Protein AF-A0A383BL34-F1 (afdb_monomer_lite)

Organism: NCBI:txid408172

pLDDT: mean 74.89, std 17.88, range [41.44, 96.88]

Foldseek 3Di:
DDDDDPDDDPPPVVVVVVVVPPPPPPPDFDADPVGHTDPDDDDDDPDLDDPDDDPVCPPPPDDDPVRVVVSVVVVVVVVVVVVPDDDDDDDPDDDPD

Structure (mmCIF, N/CA/C/O backbone):
data_AF-A0A383BL34-F1
#
_entry.id   AF-A0A383BL34-F1
#
loop_
_atom_site.group_PDB
_atom_site.id
_atom_site.type_symbol
_atom_site.label_atom_id
_atom_site.label_alt_id
_atom_site.label_comp_id
_atom_site.label_asym_id
_atom_site.label_entity_id
_atom_site.label_seq_id
_atom_site.pdbx_PDB_ins_code
_atom_site.Cartn_x
_atom_site.Cartn_y
_atom_site.Cartn_z
_atom_site.occupancy
_atom_site.B_iso_or_equiv
_atom_site.auth_seq_id
_atom_site.auth_comp_id
_atom_site.auth_asym_id
_atom_site.auth_atom_id
_atom_site.pdbx_PDB_model_num
ATOM 1 N N . MET A 1 1 ? 72.184 -11.467 -12.381 1.00 41.44 1 MET A N 1
ATOM 2 C CA . MET A 1 1 ? 71.615 -11.315 -13.735 1.00 41.44 1 MET A CA 1
ATOM 3 C C . MET A 1 1 ? 70.100 -11.293 -13.609 1.00 41.44 1 MET A C 1
ATOM 5 O O . MET A 1 1 ? 69.546 -12.213 -13.032 1.00 41.44 1 MET A O 1
ATOM 9 N N . SER A 1 2 ? 69.508 -10.198 -14.086 1.00 49.47 2 SER A N 1
ATOM 10 C CA . SER A 1 2 ? 68.111 -9.980 -14.494 1.00 49.47 2 SER A CA 1
ATOM 11 C C . SER A 1 2 ? 66.937 -10.300 -13.557 1.00 49.47 2 SER A C 1
ATOM 13 O O . SER A 1 2 ? 66.519 -11.434 -13.368 1.00 49.47 2 SER A O 1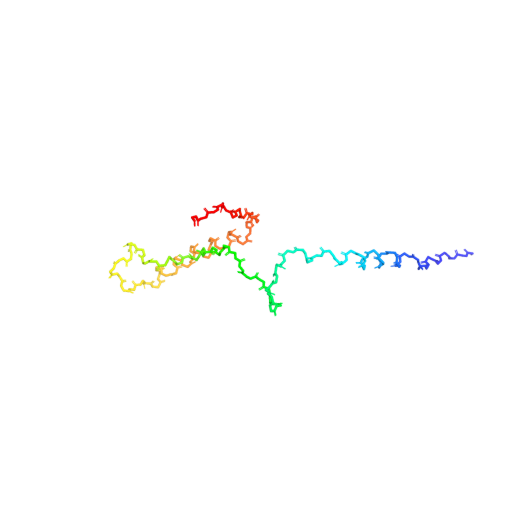
ATOM 15 N N . CYS A 1 3 ? 66.315 -9.205 -13.121 1.00 47.94 3 CYS A N 1
ATOM 16 C CA . CYS A 1 3 ? 64.902 -9.058 -12.781 1.00 47.94 3 CYS A CA 1
ATOM 17 C C . CYS A 1 3 ? 64.029 -9.136 -14.059 1.00 47.94 3 CYS A C 1
ATOM 19 O O . CYS A 1 3 ? 64.399 -8.489 -15.042 1.00 47.94 3 CYS A O 1
ATOM 21 N N . PRO A 1 4 ? 62.867 -9.822 -14.083 1.00 55.44 4 PRO A N 1
ATOM 22 C CA . PRO A 1 4 ? 61.869 -9.597 -15.121 1.00 55.44 4 PRO A CA 1
ATOM 23 C C . PRO A 1 4 ? 60.769 -8.646 -14.627 1.00 55.44 4 PRO A C 1
ATOM 25 O O . PRO A 1 4 ? 59.868 -8.983 -13.862 1.00 55.44 4 PRO A O 1
ATOM 28 N N . ARG A 1 5 ? 60.876 -7.419 -15.130 1.00 60.44 5 ARG A N 1
ATOM 29 C CA . ARG A 1 5 ? 59.893 -6.337 -15.124 1.00 60.44 5 ARG A CA 1
ATOM 30 C C . ARG A 1 5 ? 58.681 -6.734 -15.984 1.00 60.44 5 ARG A C 1
ATOM 32 O O . ARG A 1 5 ? 58.692 -6.505 -17.189 1.00 60.44 5 ARG A O 1
ATOM 39 N N . PHE A 1 6 ? 57.619 -7.276 -15.386 1.00 49.44 6 PHE A N 1
ATOM 40 C CA . PHE A 1 6 ? 56.311 -7.389 -16.050 1.00 49.44 6 PHE A CA 1
ATOM 41 C C . PHE A 1 6 ? 55.586 -6.040 -15.978 1.00 49.44 6 PHE A C 1
ATOM 43 O O . PHE A 1 6 ? 54.711 -5.809 -15.148 1.00 49.44 6 PHE A O 1
ATOM 50 N N . HIS A 1 7 ? 56.008 -5.104 -16.827 1.00 54.41 7 HIS A N 1
ATOM 51 C CA . HIS A 1 7 ? 55.221 -3.913 -17.115 1.00 54.41 7 HIS A CA 1
ATOM 52 C C . HIS A 1 7 ? 54.161 -4.254 -18.175 1.00 54.41 7 HIS A C 1
ATOM 54 O O . HIS A 1 7 ? 54.484 -4.552 -19.318 1.00 54.41 7 HIS A O 1
ATOM 60 N N . LEU A 1 8 ? 52.899 -4.094 -17.774 1.00 53.38 8 LEU A N 1
ATOM 61 C CA . LEU A 1 8 ? 52.062 -3.058 -18.383 1.00 53.38 8 LEU A CA 1
ATOM 62 C C . LEU A 1 8 ? 51.594 -3.318 -19.829 1.00 53.38 8 LEU A C 1
ATOM 64 O O . LEU A 1 8 ? 51.865 -2.512 -20.704 1.00 53.38 8 LEU A O 1
ATOM 68 N N . LEU A 1 9 ? 50.834 -4.392 -20.080 1.00 48.06 9 LEU A N 1
ATOM 69 C CA . LEU A 1 9 ? 50.030 -4.523 -21.317 1.00 48.06 9 LEU A CA 1
ATOM 70 C C . LEU A 1 9 ? 48.649 -5.194 -21.133 1.00 48.06 9 LEU A C 1
ATOM 72 O O . LEU A 1 9 ? 47.984 -5.492 -22.117 1.00 48.06 9 LEU A O 1
ATOM 76 N N . ALA A 1 10 ? 48.164 -5.409 -19.904 1.00 47.84 10 ALA A N 1
ATOM 77 C CA . ALA A 1 10 ? 46.862 -6.064 -19.678 1.00 47.84 10 ALA A CA 1
ATOM 78 C C . ALA A 1 10 ? 45.67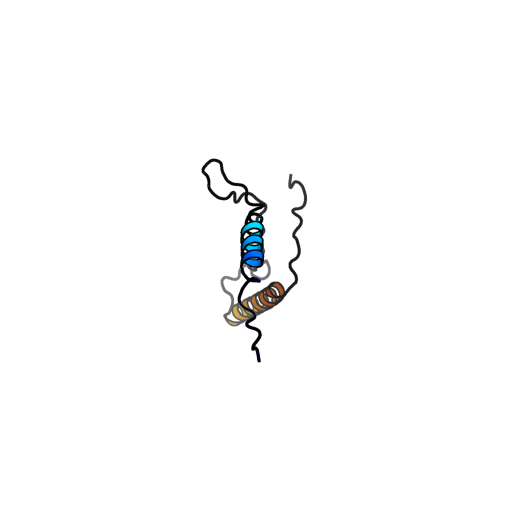7 -5.094 -19.470 1.00 47.84 10 ALA A C 1
ATOM 80 O O . ALA A 1 10 ? 44.531 -5.525 -19.400 1.00 47.84 10 ALA A O 1
ATOM 81 N N . VAL A 1 11 ? 45.932 -3.784 -19.375 1.00 52.97 11 VAL A N 1
ATOM 82 C CA . VAL A 1 11 ? 44.906 -2.779 -19.041 1.00 52.97 11 VAL A CA 1
ATOM 83 C C . VAL A 1 11 ? 44.072 -2.270 -20.239 1.00 52.97 11 VAL A C 1
ATOM 85 O O . VAL A 1 11 ? 42.890 -1.999 -20.027 1.00 52.97 11 VAL A O 1
ATOM 88 N N . PRO A 1 12 ? 44.557 -2.163 -21.499 1.00 47.72 12 PRO A N 1
ATOM 89 C CA . PRO A 1 12 ? 43.758 -1.481 -22.523 1.00 47.72 12 PRO A CA 1
ATOM 90 C C . PRO A 1 12 ? 42.625 -2.350 -23.095 1.00 47.72 12 PRO A C 1
ATOM 92 O O . PRO A 1 12 ? 41.604 -1.813 -23.517 1.00 47.72 12 PRO A O 1
ATOM 95 N N . VAL A 1 13 ? 42.754 -3.684 -23.077 1.00 55.31 13 VAL A N 1
ATOM 96 C CA . VAL A 1 13 ? 41.737 -4.589 -23.650 1.00 55.31 13 VAL A CA 1
ATOM 97 C C . VAL A 1 13 ? 40.495 -4.675 -22.759 1.00 55.31 13 VAL A C 1
ATOM 99 O O . VAL A 1 13 ? 39.377 -4.650 -23.265 1.00 55.31 13 VAL A O 1
ATOM 102 N N . PHE A 1 14 ? 40.664 -4.680 -21.433 1.00 54.06 14 PHE A N 1
ATOM 103 C CA . PHE A 1 14 ? 39.532 -4.655 -20.498 1.00 54.06 14 PHE A CA 1
ATOM 104 C C . PHE A 1 14 ? 38.771 -3.318 -20.550 1.00 54.06 14 PHE A C 1
ATOM 106 O O . PHE A 1 14 ? 37.544 -3.306 -20.476 1.00 54.06 14 PHE A O 1
ATOM 113 N N . GLY A 1 15 ? 39.482 -2.201 -20.754 1.00 54.06 15 GLY A N 1
ATOM 114 C CA . GLY A 1 15 ? 38.872 -0.878 -20.924 1.00 54.06 15 GLY A CA 1
ATOM 115 C C . GLY A 1 15 ? 38.056 -0.746 -22.215 1.00 54.06 15 GLY A C 1
ATOM 116 O O . GLY A 1 15 ? 36.945 -0.222 -22.186 1.00 54.06 15 GLY A O 1
ATOM 117 N N . ALA A 1 16 ? 38.560 -1.275 -23.335 1.00 55.03 16 ALA A N 1
ATOM 118 C CA . ALA A 1 16 ? 37.853 -1.234 -24.619 1.00 55.03 16 ALA A CA 1
ATOM 119 C C . ALA A 1 16 ? 36.597 -2.124 -24.638 1.00 55.03 16 ALA A C 1
ATOM 121 O O . ALA A 1 16 ? 35.574 -1.734 -25.201 1.00 55.03 16 ALA A O 1
ATOM 122 N N . VAL A 1 17 ? 36.641 -3.287 -23.976 1.00 56.50 17 VAL A N 1
ATOM 123 C CA . VAL A 1 17 ? 35.462 -4.152 -23.814 1.00 56.50 17 VAL A CA 1
ATOM 124 C C . VAL A 1 17 ? 34.429 -3.488 -22.894 1.00 56.50 17 VAL A C 1
ATOM 126 O O . VAL A 1 17 ? 33.254 -3.465 -23.236 1.00 56.50 17 VAL A O 1
ATOM 129 N N . PHE A 1 18 ? 34.831 -2.848 -21.791 1.00 56.53 18 PHE A N 1
ATOM 130 C CA . PHE A 1 18 ? 33.879 -2.158 -20.907 1.00 56.53 18 PHE A CA 1
ATOM 131 C C . PHE A 1 18 ? 33.141 -0.995 -21.599 1.00 56.53 18 PHE A C 1
ATOM 133 O O . PHE A 1 18 ? 31.930 -0.849 -21.435 1.00 56.53 18 PHE A O 1
ATOM 140 N N . VAL A 1 19 ? 33.836 -0.209 -22.434 1.00 55.31 19 VAL A N 1
ATOM 141 C CA . VAL A 1 19 ? 33.214 0.884 -23.207 1.00 55.31 19 VAL A CA 1
ATOM 142 C C . VAL A 1 19 ? 32.179 0.346 -24.204 1.00 55.31 19 VAL A C 1
ATOM 144 O O . VAL A 1 19 ? 31.077 0.889 -24.280 1.00 55.31 19 VAL A O 1
ATOM 147 N N . ALA A 1 20 ? 32.472 -0.756 -24.902 1.00 54.44 20 ALA A N 1
ATOM 148 C CA . ALA A 1 20 ? 31.563 -1.342 -25.891 1.00 54.44 20 ALA A CA 1
ATOM 149 C C . ALA A 1 20 ? 30.309 -2.016 -25.287 1.00 54.44 20 ALA A C 1
ATOM 151 O O . ALA A 1 20 ? 29.282 -2.092 -25.958 1.00 54.44 20 ALA A O 1
ATOM 152 N N . TYR A 1 21 ? 30.352 -2.476 -24.030 1.00 53.81 21 TYR A N 1
ATOM 153 C CA . TYR A 1 21 ? 29.203 -3.124 -23.367 1.00 53.81 21 TYR A CA 1
ATOM 154 C C . TYR A 1 21 ? 28.199 -2.142 -22.737 1.00 53.81 21 TYR A C 1
ATOM 156 O O . TYR A 1 21 ? 27.115 -2.551 -22.324 1.00 53.81 21 TYR A O 1
ATOM 164 N N . SER A 1 22 ? 28.523 -0.849 -22.657 1.00 51.88 22 SER A N 1
ATOM 165 C CA . SER A 1 22 ? 27.680 0.131 -21.954 1.00 51.88 22 SER A CA 1
ATOM 166 C C . SER A 1 22 ? 26.454 0.612 -22.745 1.00 51.88 22 SER A C 1
ATOM 168 O O . SER A 1 22 ? 25.534 1.181 -22.162 1.00 51.88 22 SER A O 1
ATOM 170 N N . SER A 1 23 ? 26.388 0.361 -24.057 1.00 50.62 23 SER A N 1
ATOM 171 C CA . SER A 1 23 ? 25.354 0.940 -24.935 1.00 50.62 23 SER A CA 1
ATOM 172 C C . SER A 1 23 ? 24.040 0.143 -25.023 1.00 50.62 23 SER A C 1
ATOM 174 O O . SER A 1 23 ? 23.198 0.466 -25.854 1.00 50.62 23 SER A O 1
ATOM 176 N N . GLY A 1 24 ? 23.842 -0.893 -24.200 1.00 52.44 24 GLY A N 1
ATOM 177 C CA . GLY A 1 24 ? 22.717 -1.832 -24.347 1.00 52.44 24 GLY A CA 1
ATOM 178 C C . GLY A 1 24 ? 21.571 -1.743 -23.330 1.00 52.44 24 GLY A C 1
ATOM 179 O O . GLY A 1 24 ? 20.641 -2.534 -23.437 1.00 52.44 24 GLY A O 1
ATOM 180 N N . LEU A 1 25 ? 21.611 -0.856 -22.327 1.00 54.94 25 LEU A N 1
ATOM 181 C CA . LEU A 1 25 ? 20.749 -1.007 -21.136 1.00 54.94 25 LEU A CA 1
ATOM 182 C C . LEU A 1 25 ? 19.483 -0.136 -21.073 1.00 54.94 25 LEU A C 1
ATOM 184 O O . LEU A 1 25 ? 18.761 -0.223 -20.085 1.00 54.94 25 LEU A O 1
ATOM 188 N N . VAL A 1 26 ? 19.153 0.649 -22.102 1.00 53.94 26 VAL A N 1
ATOM 189 C CA . VAL A 1 26 ? 17.863 1.372 -22.150 1.00 53.94 26 VAL A CA 1
ATOM 190 C C . VAL A 1 26 ? 17.001 0.810 -23.275 1.00 53.94 26 VAL A C 1
ATOM 192 O O . VAL A 1 26 ? 16.675 1.480 -24.248 1.00 53.94 26 VAL A O 1
ATOM 195 N N . ALA A 1 27 ? 16.651 -0.468 -23.160 1.00 56.00 27 ALA A N 1
ATOM 196 C CA . ALA A 1 27 ? 15.539 -1.035 -23.908 1.00 56.00 27 ALA A CA 1
ATOM 197 C C . ALA A 1 27 ? 14.317 -1.064 -22.980 1.00 56.00 27 ALA A C 1
ATOM 199 O O . ALA A 1 27 ? 14.302 -1.846 -22.032 1.00 56.00 27 ALA A O 1
ATOM 200 N N . GLY A 1 28 ? 13.304 -0.227 -23.245 1.00 60.53 28 GLY A N 1
ATOM 201 C CA . GLY A 1 28 ? 11.961 -0.471 -22.698 1.00 60.53 28 GLY A CA 1
ATOM 202 C C . GLY A 1 28 ? 11.098 0.711 -22.253 1.00 60.53 28 GLY A C 1
ATOM 203 O O . GLY A 1 28 ? 9.977 0.449 -21.836 1.00 60.53 28 GLY A O 1
ATOM 204 N N . GLN A 1 29 ? 11.538 1.970 -22.331 1.00 64.81 29 GLN A N 1
ATOM 205 C CA . GLN A 1 29 ? 10.678 3.104 -21.959 1.00 64.81 29 GLN A CA 1
ATOM 206 C C . GLN A 1 29 ? 10.181 3.818 -23.218 1.00 64.81 29 GLN A C 1
ATOM 208 O O . GLN A 1 29 ? 10.974 4.448 -23.919 1.00 64.81 29 GLN A O 1
ATOM 213 N N . SER A 1 30 ? 8.887 3.693 -23.537 1.00 80.00 30 SER A N 1
ATOM 214 C CA . SER A 1 30 ? 8.271 4.533 -24.568 1.00 80.00 30 SER A CA 1
ATOM 215 C C . SER A 1 30 ? 8.325 6.000 -24.131 1.00 80.00 30 SER A C 1
ATOM 217 O O . SER A 1 30 ? 8.389 6.313 -22.940 1.00 80.00 30 SER A O 1
ATOM 219 N N . THR A 1 31 ? 8.355 6.915 -25.098 1.00 90.25 31 THR A N 1
ATOM 220 C CA . THR A 1 31 ? 8.311 8.359 -24.848 1.00 90.25 31 THR A CA 1
ATOM 221 C C . THR A 1 31 ? 7.073 8.953 -25.495 1.00 90.25 31 THR A C 1
ATOM 223 O O . THR A 1 31 ? 6.652 8.539 -26.576 1.00 90.25 31 THR A O 1
ATOM 226 N N . THR A 1 32 ? 6.513 9.964 -24.850 1.00 88.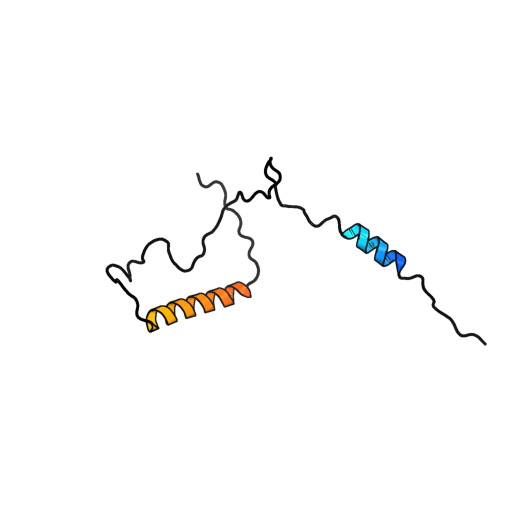62 32 THR A N 1
ATOM 227 C CA . THR A 1 32 ? 5.444 10.789 -25.409 1.00 88.62 32 THR A CA 1
ATOM 228 C C . THR A 1 32 ? 5.963 11.638 -26.585 1.00 88.62 32 THR A C 1
ATOM 230 O O . THR A 1 32 ? 7.170 11.883 -26.685 1.00 88.62 32 THR A O 1
ATOM 233 N N . PRO A 1 33 ? 5.089 12.148 -27.476 1.00 92.19 33 PRO A N 1
ATOM 234 C CA . PRO A 1 33 ? 5.505 13.008 -28.593 1.00 92.19 33 PRO A CA 1
ATOM 235 C C . PRO A 1 33 ? 6.215 14.308 -28.181 1.00 92.19 33 PRO A C 1
ATOM 237 O O . PRO A 1 33 ? 6.924 14.901 -28.989 1.00 92.19 33 PRO A O 1
ATOM 240 N N . TRP A 1 34 ? 6.023 14.757 -26.940 1.00 92.50 34 TRP A N 1
ATOM 241 C CA . TRP A 1 34 ? 6.680 15.929 -26.349 1.00 92.50 34 TRP A CA 1
ATOM 242 C C . TRP A 1 34 ? 7.959 15.584 -25.565 1.00 92.50 34 TRP A C 1
ATOM 244 O O . TRP A 1 34 ? 8.571 16.477 -24.989 1.00 92.50 34 TRP A O 1
ATOM 254 N N . GLY A 1 35 ? 8.411 14.325 -25.603 1.00 90.50 35 GLY A N 1
ATOM 255 C CA . GLY A 1 35 ? 9.732 13.901 -25.125 1.00 90.50 35 GLY A CA 1
ATOM 256 C C . GLY 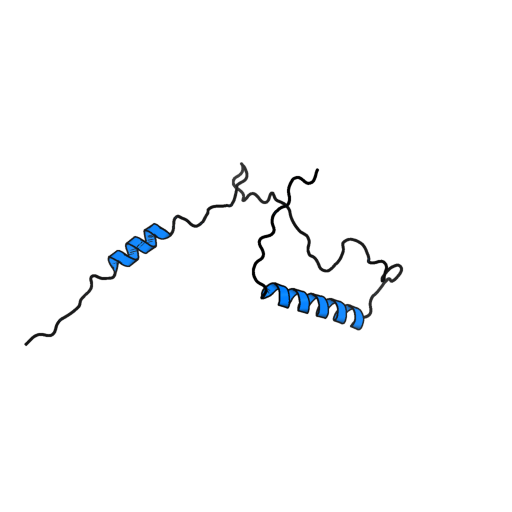A 1 35 ? 9.784 13.355 -23.696 1.00 90.50 35 GLY A C 1
ATOM 257 O O . GLY A 1 35 ? 10.838 12.876 -23.282 1.00 90.50 35 GLY A O 1
ATOM 258 N N . ASP A 1 36 ? 8.672 13.365 -22.962 1.00 92.56 36 ASP A N 1
ATOM 259 C CA . ASP A 1 36 ? 8.612 12.819 -21.601 1.00 92.56 36 ASP A CA 1
ATOM 260 C C . ASP A 1 36 ? 8.476 11.289 -21.604 1.00 92.56 36 ASP A C 1
ATOM 262 O O . ASP A 1 36 ? 7.902 10.737 -22.552 1.00 92.56 36 ASP A O 1
ATOM 266 N N . PRO A 1 37 ? 8.928 10.588 -20.546 1.00 88.56 37 PRO A N 1
ATOM 267 C CA . PRO A 1 37 ? 8.662 9.166 -20.374 1.00 88.56 37 PRO A CA 1
ATOM 268 C C . PRO A 1 37 ? 7.163 8.866 -20.419 1.00 88.56 37 PRO A C 1
ATOM 270 O O . PRO A 1 37 ? 6.357 9.518 -19.756 1.00 88.56 37 PRO A O 1
ATOM 273 N N . ASP A 1 38 ? 6.794 7.857 -21.193 1.00 85.94 38 ASP A N 1
ATOM 274 C CA . ASP A 1 38 ? 5.422 7.397 -21.293 1.00 85.94 38 ASP A CA 1
ATOM 275 C C . ASP A 1 38 ? 5.064 6.551 -20.063 1.00 85.94 38 ASP A C 1
ATOM 277 O O . ASP A 1 38 ? 5.643 5.494 -19.811 1.00 85.94 38 ASP A O 1
ATOM 281 N N . LEU A 1 39 ? 4.124 7.065 -19.271 1.00 87.31 39 LEU A N 1
ATOM 282 C CA . LEU A 1 39 ? 3.614 6.443 -18.050 1.00 87.31 39 LEU A CA 1
ATOM 283 C C . LEU A 1 39 ? 2.266 5.732 -18.282 1.00 87.31 39 LEU A C 1
ATOM 285 O O . LEU A 1 39 ? 1.548 5.434 -17.325 1.00 87.31 39 LEU A O 1
ATOM 289 N N . GLN A 1 40 ? 1.872 5.488 -19.537 1.00 84.25 40 GLN A N 1
ATOM 290 C CA . GLN A 1 40 ? 0.696 4.668 -19.826 1.00 84.25 40 GLN A CA 1
ATOM 291 C C . GLN A 1 40 ? 0.939 3.203 -19.412 1.00 84.25 40 GLN A C 1
ATOM 293 O O . GLN A 1 40 ? 2.028 2.655 -19.572 1.00 84.25 40 GLN A O 1
ATOM 298 N N . GLY A 1 41 ? -0.091 2.551 -18.872 1.00 77.81 41 GLY A N 1
ATOM 299 C CA . GLY A 1 41 ? -0.011 1.168 -18.404 1.00 77.81 41 GLY A CA 1
ATOM 300 C C . GLY A 1 41 ? -1.114 0.823 -17.408 1.00 77.81 41 GLY A C 1
ATOM 301 O O . GLY A 1 41 ? -1.920 1.672 -17.028 1.00 77.81 41 GLY A O 1
ATOM 302 N N . ILE A 1 42 ? -1.152 -0.440 -16.979 1.00 77.50 42 ILE A N 1
ATOM 303 C CA . ILE A 1 42 ? -2.057 -0.882 -15.914 1.00 77.50 42 ILE A CA 1
ATOM 304 C C . ILE A 1 42 ? -1.389 -0.598 -14.571 1.00 77.50 42 ILE A C 1
ATOM 306 O O . ILE A 1 42 ? -0.386 -1.219 -14.219 1.00 77.50 42 ILE A O 1
ATOM 310 N N . TRP A 1 43 ? -1.971 0.325 -13.812 1.00 77.50 43 TRP A N 1
ATOM 311 C CA . TRP A 1 43 ? -1.539 0.650 -12.458 1.00 77.50 43 TRP A CA 1
ATOM 312 C C . TRP A 1 43 ? -2.306 -0.210 -11.451 1.00 77.50 43 TRP A C 1
ATOM 314 O O . TRP A 1 43 ? -3.535 -0.221 -11.447 1.00 77.50 43 TRP A O 1
ATOM 324 N N . HIS A 1 44 ? -1.592 -0.936 -10.589 1.00 72.06 44 HIS A N 1
ATOM 325 C CA . HIS A 1 44 ? -2.198 -1.709 -9.504 1.00 72.06 44 HIS A CA 1
ATOM 326 C C . HIS A 1 44 ? -2.097 -0.943 -8.179 1.00 72.06 44 HIS A C 1
ATOM 328 O O . HIS A 1 44 ? -1.010 -0.521 -7.790 1.00 72.06 44 HIS A O 1
ATOM 334 N N . SER A 1 45 ? -3.213 -0.792 -7.462 1.00 67.19 45 SER A N 1
ATOM 335 C CA . SER A 1 45 ? -3.248 -0.200 -6.121 1.00 67.19 45 SER A CA 1
ATOM 336 C C . SER A 1 45 ? -3.325 -1.296 -5.046 1.00 67.19 45 SER A C 1
ATOM 338 O O . SER A 1 45 ? -4.413 -1.663 -4.610 1.00 67.19 45 SER A O 1
ATOM 340 N N . SER A 1 46 ? -2.181 -1.814 -4.589 1.00 67.19 46 SER A N 1
ATOM 341 C CA . SER A 1 46 ? -2.088 -2.803 -3.490 1.00 67.19 46 SER A CA 1
ATOM 342 C C . SER A 1 46 ? -2.045 -2.167 -2.089 1.00 67.19 46 SER A C 1
ATOM 344 O O . SER A 1 46 ? -1.512 -2.746 -1.134 1.00 67.19 46 SER A O 1
ATOM 346 N N . GLY A 1 47 ? -2.583 -0.950 -1.952 1.00 69.12 47 GLY A N 1
ATOM 347 C CA . GLY A 1 47 ? -2.644 -0.241 -0.675 1.00 69.12 47 GLY A CA 1
ATOM 348 C C . GLY A 1 47 ? -3.378 -1.067 0.384 1.00 69.12 47 GLY A C 1
ATOM 349 O O . GLY A 1 47 ? -4.380 -1.711 0.091 1.00 69.12 47 GLY A O 1
ATOM 350 N N . ALA A 1 48 ? -2.870 -1.068 1.620 1.00 69.56 48 ALA A N 1
ATOM 351 C CA . ALA A 1 48 ? -3.502 -1.794 2.727 1.00 69.56 48 ALA A CA 1
ATOM 352 C C . ALA A 1 48 ? -4.879 -1.223 3.102 1.00 69.56 48 ALA A C 1
ATOM 354 O O . ALA A 1 48 ? -5.712 -1.945 3.639 1.00 69.56 48 ALA A O 1
ATOM 355 N N . THR A 1 49 ? -5.113 0.056 2.804 1.00 80.50 49 THR A N 1
ATOM 356 C CA . THR A 1 49 ? -6.375 0.748 3.060 1.00 80.50 49 THR A CA 1
ATOM 357 C C . THR A 1 49 ? -7.313 0.564 1.868 1.00 80.50 49 THR A C 1
ATOM 359 O O . THR A 1 49 ? -7.011 1.087 0.790 1.00 80.50 49 THR A O 1
ATOM 362 N N . PRO A 1 50 ? -8.441 -0.150 2.027 1.00 81.06 50 PRO A N 1
ATOM 363 C CA . PRO A 1 50 ? -9.429 -0.278 0.964 1.00 81.06 50 PRO A CA 1
ATOM 364 C C . PRO A 1 50 ? -10.032 1.089 0.613 1.00 81.06 50 PRO A C 1
ATOM 366 O O . PRO A 1 50 ? -10.080 1.989 1.453 1.00 81.06 50 PRO A O 1
ATOM 369 N N . MET A 1 51 ? -10.496 1.250 -0.630 1.00 86.06 51 MET A N 1
ATOM 370 C CA . MET A 1 51 ? -11.135 2.502 -1.066 1.00 86.06 51 MET A CA 1
ATOM 371 C C . MET A 1 51 ? -12.461 2.757 -0.345 1.00 86.06 51 MET A C 1
ATOM 373 O O . MET A 1 51 ? -12.823 3.903 -0.089 1.00 86.06 51 MET A O 1
ATOM 377 N N . GLU A 1 52 ? -13.169 1.685 -0.004 1.00 88.38 52 GLU A N 1
ATOM 378 C CA . GLU A 1 52 ? -14.415 1.726 0.749 1.00 88.38 52 GLU A CA 1
ATOM 379 C C . GLU A 1 52 ? -14.172 1.318 2.199 1.00 88.38 52 GLU A C 1
ATOM 381 O O . GLU A 1 52 ? -13.281 0.527 2.513 1.00 88.38 52 GLU A O 1
ATOM 386 N N . ARG A 1 53 ? -14.980 1.857 3.111 1.00 89.44 53 ARG A N 1
ATOM 387 C CA . ARG A 1 53 ? -14.905 1.487 4.522 1.00 89.44 53 ARG A CA 1
ATOM 388 C C . ARG A 1 53 ? -15.326 0.019 4.688 1.00 89.44 53 ARG A C 1
ATOM 390 O O . ARG A 1 53 ? -16.443 -0.306 4.299 1.00 89.44 53 ARG A O 1
ATOM 397 N N . PRO A 1 54 ? -14.505 -0.837 5.323 1.00 90.06 54 PRO A N 1
ATOM 398 C CA . PRO A 1 54 ? -14.898 -2.212 5.617 1.00 90.06 54 PRO A CA 1
ATOM 399 C C . PRO A 1 54 ? -16.164 -2.286 6.477 1.00 90.06 54 PRO A C 1
ATOM 401 O O . PRO A 1 54 ? -16.301 -1.523 7.437 1.00 90.06 54 PRO A O 1
ATOM 404 N N . ASP A 1 55 ? -17.028 -3.266 6.205 1.00 93.12 55 ASP A N 1
ATOM 405 C CA . ASP A 1 55 ? -18.284 -3.485 6.941 1.00 93.12 55 ASP A CA 1
ATOM 406 C C . ASP A 1 55 ? -18.069 -3.672 8.448 1.00 93.12 55 ASP A C 1
ATOM 408 O O . ASP A 1 55 ? -18.854 -3.190 9.263 1.00 93.12 55 ASP A O 1
ATOM 412 N N . ALA A 1 56 ? -16.953 -4.299 8.838 1.00 90.81 56 ALA A N 1
ATOM 413 C CA . ALA A 1 56 ? -16.560 -4.465 10.240 1.00 90.81 56 ALA A CA 1
ATOM 414 C C . ALA A 1 56 ? -16.374 -3.126 10.987 1.00 90.81 56 ALA A C 1
ATOM 416 O O . ALA A 1 56 ? -16.412 -3.086 12.218 1.00 90.81 56 ALA A O 1
ATOM 417 N N . PHE A 1 57 ? -16.183 -2.027 10.252 1.00 92.25 57 PHE A N 1
ATOM 418 C CA . PHE A 1 57 ? -16.032 -0.673 10.781 1.00 92.25 57 PHE A CA 1
ATOM 419 C C . PHE A 1 57 ? -17.220 0.242 10.446 1.00 92.25 57 PHE A C 1
ATOM 421 O O . PHE A 1 57 ? -17.124 1.462 10.625 1.00 92.25 57 PHE A O 1
ATOM 428 N N . ALA A 1 58 ? -18.337 -0.308 9.957 1.00 93.38 58 ALA A N 1
ATOM 429 C CA . ALA A 1 58 ? -19.538 0.458 9.644 1.00 93.38 58 ALA A CA 1
ATOM 430 C C . ALA A 1 58 ? -20.081 1.180 10.890 1.00 93.38 58 ALA A C 1
ATOM 432 O O . ALA A 1 58 ? -20.138 0.621 11.983 1.00 93.38 58 ALA A O 1
ATOM 433 N N . GLY A 1 59 ? -20.449 2.455 10.734 1.00 93.25 59 GLY A N 1
ATOM 434 C CA . GLY A 1 59 ? -20.980 3.286 11.823 1.00 93.25 59 GLY A CA 1
ATOM 435 C C . GLY A 1 59 ? -19.978 3.659 12.925 1.00 93.25 59 GLY A C 1
ATOM 436 O O . GLY A 1 59 ? -20.337 4.406 13.830 1.00 93.25 59 GLY A O 1
ATOM 437 N N . ARG A 1 60 ? -18.727 3.185 12.861 1.00 92.75 60 ARG A N 1
ATOM 438 C CA . ARG A 1 60 ? -17.669 3.557 13.808 1.00 92.75 60 ARG A CA 1
ATOM 439 C C . ARG A 1 60 ? -16.955 4.821 13.339 1.00 92.75 60 ARG A C 1
ATOM 441 O O . ARG A 1 60 ? -16.425 4.863 12.230 1.00 92.75 60 ARG A O 1
ATOM 448 N N . GLU A 1 61 ? -16.892 5.842 14.185 1.00 93.38 61 GLU A N 1
ATOM 449 C CA . GLU A 1 61 ? -16.196 7.091 13.847 1.00 93.38 61 GLU A CA 1
ATOM 450 C C . GLU A 1 61 ? -14.678 6.973 14.017 1.00 93.38 61 GLU A C 1
ATOM 452 O O . GLU A 1 61 ? -13.925 7.495 13.195 1.00 93.38 61 GLU A O 1
ATOM 457 N N . THR A 1 62 ? -14.230 6.241 15.041 1.00 93.88 62 THR A N 1
ATOM 458 C CA . THR A 1 62 ? -12.817 6.123 15.413 1.00 93.88 62 THR A CA 1
ATOM 459 C C . THR A 1 62 ? -12.401 4.678 15.705 1.00 93.88 62 THR A C 1
ATOM 461 O O . THR A 1 62 ? -13.219 3.805 16.023 1.00 93.88 62 THR A O 1
ATOM 464 N N . LEU A 1 63 ? -11.097 4.439 15.572 1.00 92.56 63 LEU A N 1
ATOM 465 C CA . LEU A 1 63 ? -10.399 3.253 16.063 1.00 92.56 63 LEU A CA 1
ATOM 466 C C . LEU A 1 63 ? -9.594 3.651 17.305 1.00 92.56 63 LEU A C 1
ATOM 468 O O . LEU A 1 63 ? -9.161 4.804 17.402 1.00 92.56 63 LEU A O 1
ATOM 472 N N . SER A 1 64 ? -9.405 2.725 18.243 1.00 96.38 64 SER A N 1
ATOM 473 C CA . SER A 1 64 ? -8.489 2.932 19.366 1.00 96.38 64 SER A CA 1
ATOM 474 C C . SER A 1 64 ? -7.034 2.929 18.885 1.00 96.38 64 SER A C 1
ATOM 476 O O . SER A 1 64 ? -6.723 2.450 17.791 1.00 96.38 64 SER A O 1
ATOM 478 N N . GLU A 1 65 ? -6.127 3.463 19.702 1.00 96.88 65 GLU A N 1
ATOM 479 C CA . GLU A 1 65 ? -4.695 3.465 19.377 1.00 96.88 65 GLU A CA 1
ATOM 480 C C . GLU A 1 65 ? -4.160 2.032 19.240 1.00 96.88 65 GLU A C 1
ATOM 482 O O . GLU A 1 65 ? -3.373 1.735 18.342 1.00 96.88 65 GLU A O 1
ATOM 487 N N . GLU A 1 66 ? -4.642 1.121 20.087 1.00 96.88 66 GLU A N 1
ATOM 488 C CA . GLU A 1 66 ? -4.295 -0.298 20.050 1.00 96.88 66 GLU A CA 1
ATOM 489 C C . GLU A 1 66 ? -4.736 -0.943 18.729 1.00 96.88 66 GLU A C 1
ATOM 491 O O . GLU A 1 66 ? -3.917 -1.572 18.062 1.00 96.88 66 GLU A O 1
ATOM 496 N N . GLU A 1 67 ? -5.980 -0.718 18.291 1.00 93.88 67 GLU A N 1
ATOM 497 C CA . GLU A 1 67 ? -6.484 -1.244 17.011 1.00 93.88 67 GLU A CA 1
ATOM 498 C C . GLU A 1 67 ? -5.667 -0.720 15.818 1.00 93.88 67 GLU A C 1
ATOM 500 O O . GLU A 1 67 ? -5.327 -1.466 14.895 1.00 93.88 67 GLU A O 1
ATOM 505 N N . VAL A 1 68 ? -5.322 0.572 15.826 1.00 92.06 68 VAL A N 1
ATOM 506 C CA . VAL A 1 68 ? -4.494 1.176 14.771 1.00 92.06 68 VAL A CA 1
ATOM 507 C C . VAL A 1 68 ? -3.091 0.570 14.769 1.00 92.06 68 VAL A C 1
ATOM 509 O O . VAL A 1 68 ? -2.558 0.270 13.695 1.00 92.06 68 VAL A O 1
ATOM 512 N N . SER A 1 69 ? -2.500 0.375 15.948 1.00 95.19 69 SER A N 1
ATOM 513 C CA . SER A 1 69 ? -1.186 -0.250 16.112 1.00 95.19 69 SER A CA 1
ATOM 514 C C . SER A 1 69 ? -1.168 -1.678 15.559 1.00 95.19 69 SER A C 1
ATOM 516 O O . SER A 1 69 ? -0.270 -2.031 14.793 1.00 95.19 69 SER A O 1
ATOM 518 N N . GLU A 1 70 ? -2.201 -2.473 15.847 1.00 94.31 70 GLU A N 1
ATOM 519 C CA . GLU A 1 70 ? -2.333 -3.846 15.348 1.00 94.31 70 GLU A CA 1
ATOM 520 C C . GLU A 1 70 ? -2.435 -3.906 13.816 1.00 94.31 70 GLU A C 1
ATOM 522 O O . GLU A 1 70 ? -1.704 -4.666 13.171 1.00 94.31 70 GLU A O 1
ATOM 527 N N . ILE A 1 71 ? -3.283 -3.067 13.207 1.00 90.81 71 ILE A N 1
ATOM 528 C CA . ILE A 1 71 ? -3.443 -3.005 11.742 1.00 90.81 71 ILE A CA 1
ATOM 529 C C . ILE A 1 71 ? -2.127 -2.597 11.063 1.00 90.81 71 ILE A C 1
ATOM 531 O O . ILE A 1 71 ? -1.750 -3.162 10.027 1.00 90.81 71 ILE A O 1
ATOM 535 N N . ARG A 1 72 ? -1.411 -1.626 11.643 1.00 91.56 72 ARG A N 1
ATOM 536 C CA . ARG A 1 72 ? -0.107 -1.178 11.134 1.00 91.56 72 ARG A CA 1
ATOM 537 C C . ARG A 1 72 ? 0.937 -2.278 11.243 1.00 91.56 72 ARG A C 1
ATOM 539 O O . ARG A 1 72 ? 1.570 -2.586 10.240 1.00 91.56 72 ARG A O 1
ATOM 546 N N . ALA A 1 73 ? 1.046 -2.933 12.397 1.00 94.81 73 ALA A N 1
ATOM 547 C CA . ALA A 1 73 ? 1.992 -4.025 12.602 1.00 94.81 73 ALA A CA 1
ATOM 548 C C . ALA A 1 73 ? 1.766 -5.177 11.608 1.00 94.81 73 ALA A C 1
ATOM 550 O O . ALA A 1 73 ? 2.722 -5.682 11.017 1.00 94.81 73 ALA A O 1
ATOM 551 N N . ALA A 1 74 ? 0.506 -5.555 11.362 1.00 92.12 74 ALA A N 1
ATOM 552 C CA . ALA A 1 74 ? 0.167 -6.574 10.369 1.00 92.12 74 ALA A CA 1
ATOM 553 C C . ALA A 1 74 ? 0.547 -6.142 8.940 1.00 92.12 74 ALA A C 1
ATOM 555 O O . ALA A 1 74 ? 1.107 -6.929 8.170 1.00 92.12 74 ALA A O 1
ATOM 556 N N . THR A 1 75 ? 0.280 -4.880 8.592 1.00 90.88 75 THR A N 1
ATOM 557 C CA . THR A 1 75 ? 0.636 -4.307 7.286 1.00 90.88 75 THR A CA 1
ATOM 558 C C . THR A 1 75 ? 2.148 -4.266 7.083 1.00 90.88 75 THR A C 1
ATOM 560 O O . THR A 1 75 ? 2.636 -4.662 6.024 1.00 90.88 75 THR A O 1
ATOM 563 N N . ASP A 1 76 ? 2.892 -3.836 8.098 1.00 93.00 76 ASP A N 1
ATOM 564 C CA . ASP A 1 76 ? 4.346 -3.747 8.055 1.00 93.00 76 ASP A CA 1
ATOM 565 C C . ASP A 1 76 ? 4.974 -5.132 7.949 1.00 93.00 76 ASP A C 1
ATOM 567 O O . ASP A 1 76 ? 5.834 -5.335 7.096 1.00 93.00 76 ASP A O 1
ATOM 571 N N . ALA A 1 77 ? 4.498 -6.114 8.720 1.00 94.38 77 ALA A N 1
ATOM 572 C CA . ALA A 1 77 ? 4.964 -7.495 8.620 1.00 94.38 77 ALA A CA 1
ATOM 573 C C . ALA A 1 77 ? 4.768 -8.061 7.205 1.00 94.38 77 ALA A C 1
ATOM 575 O O . ALA A 1 77 ? 5.702 -8.622 6.627 1.00 94.38 77 ALA A O 1
ATOM 576 N N . ARG A 1 78 ? 3.587 -7.849 6.607 1.00 90.75 78 ARG A N 1
ATOM 577 C CA . ARG A 1 78 ? 3.318 -8.216 5.209 1.00 90.75 78 ARG A CA 1
ATOM 578 C C . ARG A 1 78 ? 4.270 -7.495 4.252 1.00 90.75 78 ARG A C 1
ATOM 580 O O . ARG A 1 78 ? 4.823 -8.122 3.355 1.00 90.75 78 ARG A O 1
ATOM 587 N N . ASN A 1 79 ? 4.477 -6.191 4.427 1.00 90.56 79 ASN A N 1
ATOM 588 C CA . ASN A 1 79 ? 5.368 -5.416 3.563 1.00 90.56 79 ASN A CA 1
ATOM 589 C C . ASN A 1 79 ? 6.821 -5.909 3.678 1.00 90.56 79 ASN A C 1
ATOM 591 O O . ASN A 1 79 ? 7.475 -6.079 2.657 1.00 90.56 79 ASN A O 1
ATOM 595 N N . GLN A 1 80 ? 7.305 -6.220 4.885 1.00 95.00 80 GLN A N 1
ATOM 596 C CA . GLN A 1 80 ? 8.634 -6.803 5.102 1.00 95.00 80 GLN A CA 1
ATOM 597 C C . GLN A 1 80 ? 8.788 -8.159 4.410 1.00 95.00 80 GLN A C 1
ATOM 599 O O . GLN A 1 80 ? 9.813 -8.410 3.781 1.00 95.00 80 GLN A O 1
ATOM 604 N N . GLN A 1 81 ? 7.760 -9.010 4.464 1.00 92.94 81 GLN A N 1
ATOM 605 C CA . GLN A 1 81 ? 7.756 -10.276 3.728 1.00 92.94 81 GLN A CA 1
ATOM 606 C C . GLN A 1 81 ? 7.849 -10.052 2.213 1.00 92.94 81 GLN A C 1
ATOM 608 O O . GLN A 1 81 ? 8.628 -10.727 1.546 1.00 92.94 81 GLN A O 1
ATOM 613 N N . LEU A 1 82 ? 7.100 -9.087 1.672 1.00 87.50 82 LEU A N 1
ATOM 614 C CA . LEU A 1 82 ? 7.120 -8.767 0.241 1.00 87.50 82 LEU A CA 1
ATOM 615 C C . LEU A 1 82 ? 8.438 -8.129 -0.216 1.00 87.50 82 LEU A C 1
ATOM 617 O O . LEU A 1 82 ? 8.832 -8.329 -1.359 1.00 87.50 82 LEU A O 1
ATOM 621 N N . LEU A 1 83 ? 9.130 -7.395 0.660 1.00 90.75 83 LEU A N 1
ATOM 622 C CA . LEU A 1 83 ? 10.431 -6.794 0.351 1.00 90.75 83 LEU A CA 1
ATOM 623 C C . LEU A 1 83 ? 11.521 -7.841 0.095 1.00 90.75 83 LEU A C 1
ATOM 625 O O . LEU A 1 83 ? 12.420 -7.591 -0.704 1.00 90.75 83 LEU A O 1
ATOM 629 N N . VAL A 1 84 ? 11.455 -8.988 0.778 1.00 94.81 84 VAL A N 1
ATOM 630 C CA . VAL A 1 84 ? 12.443 -10.075 0.648 1.00 94.81 84 VAL A CA 1
ATOM 631 C C . VAL A 1 84 ? 11.976 -11.212 -0.261 1.00 94.81 84 VAL A C 1
ATOM 633 O O . VAL A 1 84 ? 12.742 -12.138 -0.518 1.00 94.81 84 VAL A O 1
ATOM 636 N N . ALA A 1 85 ? 10.724 -11.173 -0.718 1.00 90.62 85 ALA A N 1
ATOM 637 C CA . ALA A 1 85 ? 10.175 -12.170 -1.623 1.00 90.62 85 ALA A CA 1
ATOM 638 C C . ALA A 1 85 ? 10.782 -12.040 -3.028 1.00 90.62 85 ALA A C 1
ATOM 640 O O . ALA A 1 85 ? 11.131 -10.948 -3.480 1.00 90.62 85 ALA A O 1
ATOM 641 N N . ASP A 1 86 ? 10.863 -13.161 -3.744 1.00 92.81 86 ASP A N 1
ATOM 642 C CA . ASP A 1 86 ? 11.302 -13.160 -5.137 1.00 92.81 86 ASP A CA 1
ATOM 643 C C . ASP A 1 86 ? 10.374 -12.309 -6.012 1.00 92.81 86 ASP A C 1
ATOM 645 O O . ASP A 1 86 ? 9.144 -12.350 -5.893 1.00 92.81 86 ASP A O 1
ATOM 649 N N . ALA A 1 87 ? 10.969 -11.567 -6.949 1.00 82.44 87 ALA A N 1
ATOM 650 C CA . ALA A 1 87 ? 10.224 -10.747 -7.889 1.00 82.44 87 ALA A CA 1
ATOM 651 C C . ALA A 1 87 ? 9.337 -11.626 -8.786 1.00 82.44 87 ALA A C 1
ATOM 653 O O . ALA A 1 87 ? 9.819 -12.345 -9.665 1.00 82.44 87 ALA A O 1
ATOM 654 N N . GLN A 1 88 ? 8.022 -11.535 -8.600 1.00 76.00 88 GLN A N 1
ATOM 655 C CA . GLN A 1 88 ? 7.063 -12.171 -9.494 1.00 76.00 88 GLN A CA 1
ATOM 656 C C . 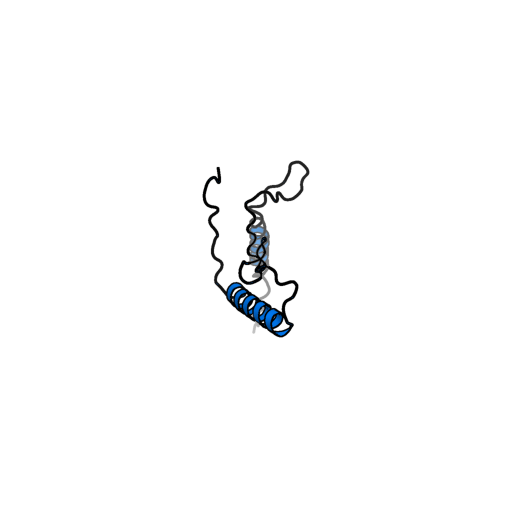GLN A 1 88 ? 6.737 -11.234 -10.655 1.00 76.00 88 GLN A C 1
ATOM 658 O O . GLN A 1 88 ? 6.318 -10.094 -10.454 1.00 76.00 88 GLN A O 1
ATOM 663 N N . ARG A 1 89 ? 6.910 -11.713 -11.894 1.00 70.19 89 ARG A N 1
ATOM 664 C CA . ARG A 1 89 ? 6.407 -10.984 -13.062 1.00 70.19 89 ARG A CA 1
ATOM 665 C C . ARG A 1 89 ? 4.886 -11.020 -13.050 1.00 70.19 89 ARG A C 1
ATOM 667 O O . ARG A 1 89 ? 4.286 -12.046 -13.361 1.00 70.19 89 ARG A O 1
ATOM 674 N N . THR A 1 90 ? 4.278 -9.878 -12.773 1.00 63.84 90 THR A N 1
ATOM 675 C CA . THR A 1 90 ? 2.862 -9.657 -13.046 1.00 63.84 90 THR A CA 1
ATOM 676 C C . THR A 1 90 ? 2.649 -9.730 -14.559 1.00 63.84 90 THR A C 1
ATOM 678 O O . THR A 1 90 ? 3.139 -8.877 -15.298 1.00 63.84 90 THR A O 1
ATOM 681 N N . GLN A 1 91 ? 1.951 -10.760 -15.048 1.00 59.59 91 GLN A N 1
ATOM 682 C CA . GLN A 1 91 ? 1.407 -10.716 -16.406 1.00 59.59 91 GLN A CA 1
ATOM 683 C C . GLN A 1 91 ? 0.234 -9.738 -16.402 1.0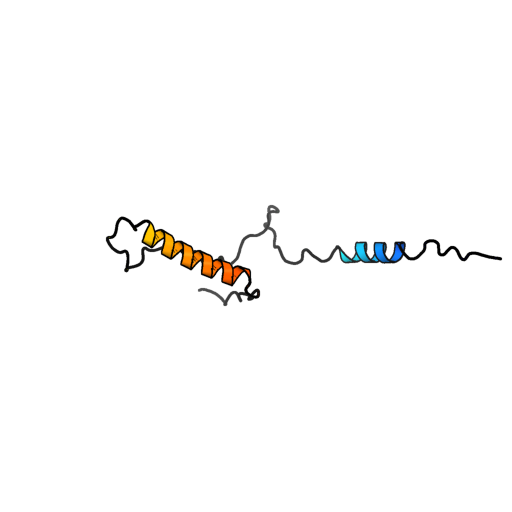0 59.59 91 GLN A C 1
ATOM 685 O O . GLN A 1 91 ? -0.739 -9.941 -15.677 1.00 59.59 91 GLN A O 1
ATOM 690 N N . ALA A 1 92 ? 0.317 -8.684 -17.212 1.00 58.25 92 ALA A N 1
ATOM 691 C CA . ALA A 1 92 ? -0.854 -7.893 -17.559 1.00 58.25 92 ALA A CA 1
ATOM 692 C C . ALA A 1 92 ? -1.816 -8.808 -18.336 1.00 58.25 92 ALA A C 1
ATOM 694 O O . ALA A 1 92 ? -1.583 -9.121 -19.503 1.00 58.25 92 ALA A O 1
ATOM 695 N N . GLY A 1 93 ? -2.836 -9.325 -17.649 1.00 50.38 93 GLY A N 1
ATOM 696 C CA . GLY A 1 93 ? -3.885 -10.144 -18.249 1.00 50.38 93 GLY A CA 1
ATOM 697 C C . GLY A 1 93 ? -4.653 -9.349 -19.306 1.00 50.38 93 GLY A C 1
ATOM 698 O O . GLY A 1 93 ? -4.880 -8.154 -19.133 1.00 50.38 93 GLY A O 1
ATOM 699 N N . GLY A 1 94 ? -4.989 -10.015 -20.413 1.00 59.62 94 GLY A N 1
ATOM 700 C CA . GLY A 1 94 ? -5.553 -9.413 -21.621 1.00 59.62 94 GLY A CA 1
ATOM 701 C C . GLY A 1 94 ? -6.821 -8.579 -21.418 1.00 59.62 94 GLY A C 1
ATOM 702 O O . GLY A 1 94 ? -7.551 -8.769 -20.451 1.00 59.62 94 GLY A O 1
ATOM 703 N N . ASN A 1 95 ? -7.030 -7.667 -22.377 1.00 46.09 95 ASN A N 1
ATOM 704 C CA . ASN A 1 95 ? -8.168 -6.764 -22.587 1.00 46.09 95 ASN A CA 1
ATOM 705 C C . ASN A 1 95 ? -9.234 -6.784 -21.483 1.00 46.09 95 ASN A C 1
ATOM 707 O O . ASN A 1 95 ? -10.160 -7.596 -21.498 1.00 46.09 95 ASN A O 1
ATOM 711 N N . ILE A 1 96 ? -9.138 -5.821 -20.570 1.00 60.41 96 ILE A N 1
ATOM 712 C CA . ILE A 1 96 ? -10.271 -5.404 -19.749 1.00 60.41 96 ILE A CA 1
ATOM 713 C C . ILE A 1 96 ? -11.248 -4.593 -20.613 1.00 60.41 96 ILE A C 1
ATOM 715 O O . ILE A 1 96 ? -11.166 -3.375 -20.613 1.00 60.41 96 ILE A O 1
ATOM 719 N N . GLY A 1 97 ? -12.141 -5.280 -21.335 1.00 48.81 97 GLY A N 1
ATOM 720 C CA . GLY A 1 97 ? -13.358 -4.701 -21.936 1.00 48.81 97 GLY A CA 1
ATOM 721 C C . GLY A 1 97 ? -13.154 -3.670 -23.038 1.00 48.81 97 GLY A C 1
ATOM 722 O O . GLY A 1 97 ? -12.869 -2.501 -22.714 1.00 48.81 97 GLY A O 1
#

Sequence (97 aa):
MSCPRFHLLAVPVFGAVFVAYSSGLVAGQSTTPWGDPDLQGIWHSSGATPMERPDAFAGRETLSEEEVSEIRAATDARNQQLLVADAQRTQAGGNIG

Radius of gyration: 27.49 Å; chains: 1; bounding box: 93×29×49 Å

Secondary structure (DSSP, 8-state):
-------S-SHHHHHHHHHHHGGG---S--B-TTSSB---S------SS-SSPPGGGTT-----HHHHHHHHHHHHHHHHHHHHS--------S---